Protein AF-A0A849UXQ9-F1 (afdb_monomer_lite)

Secondary structure (DSSP, 8-state):
-----------------------------HHHHHHHHHHHHHHHHHHHHHTT-GGGGGG--TTSBHHHH--SHHHHHHHHHHHHHHHT--HHHHHHHGGG--BHHHHHHHHHHHS-HHHHHT-

pLDDT: mean 80.64, std 19.6, range [35.78, 96.12]

Radius of gyration: 21.23 Å; chains: 1; bounding box: 56×58×53 Å

Foldseek 3Di:
DDDDDDDDDPPPPPPPPPPPPPPCPVVQDPVLLVLLFVVLLQLLLVVCVVVVNNVVSVVAGQAAFCCVSQVDPVSVVVSLVSLCVLQVADSVLCVVCVVVRGGSSVVSSVSSVGGDPVSSVVD

Structure (mmCIF, N/CA/C/O backbone):
data_AF-A0A849UXQ9-F1
#
_entry.id   AF-A0A849UXQ9-F1
#
loop_
_atom_site.group_PDB
_atom_site.id
_atom_site.type_symbol
_atom_site.label_atom_id
_atom_site.label_alt_id
_atom_site.label_comp_id
_atom_site.label_asym_id
_atom_site.label_entity_id
_atom_site.label_seq_id
_atom_site.pdbx_PDB_ins_code
_atom_site.Cartn_x
_atom_site.Cartn_y
_atom_site.Cartn_z
_atom_site.occupancy
_atom_site.B_iso_or_equiv
_atom_site.auth_seq_id
_atom_site.auth_comp_id
_atom_site.auth_asym_id
_atom_site.auth_atom_id
_atom_site.pdbx_PDB_model_num
ATOM 1 N N . MET A 1 1 ? 40.369 45.643 35.150 1.00 40.62 1 MET A N 1
ATOM 2 C CA . MET A 1 1 ? 40.000 45.730 33.720 1.00 40.62 1 MET A CA 1
ATOM 3 C C . MET A 1 1 ? 38.725 44.926 33.491 1.00 40.62 1 MET A C 1
ATOM 5 O O . MET A 1 1 ? 38.673 43.796 33.938 1.00 40.62 1 MET A O 1
ATOM 9 N N . LYS A 1 2 ? 37.724 45.569 32.867 1.00 45.22 2 LYS A N 1
ATOM 10 C CA . LYS A 1 2 ? 36.611 45.046 32.038 1.00 45.22 2 LYS A CA 1
ATOM 11 C C . LYS A 1 2 ? 35.994 43.690 32.448 1.00 45.22 2 LYS A C 1
ATOM 13 O O . LYS A 1 2 ? 36.582 42.650 32.214 1.00 45.22 2 LYS A O 1
ATOM 18 N N . LYS A 1 3 ? 34.854 43.703 33.147 1.00 43.69 3 LYS A N 1
ATOM 19 C CA . LYS A 1 3 ? 33.456 43.785 32.643 1.00 43.69 3 LYS A CA 1
ATOM 20 C C . LYS A 1 3 ? 32.825 42.386 32.570 1.00 43.69 3 LYS A C 1
ATOM 22 O O . LYS A 1 3 ? 33.127 41.605 31.680 1.00 43.69 3 LYS A O 1
ATOM 27 N N . PHE A 1 4 ? 31.930 42.140 33.526 1.00 44.00 4 PHE A N 1
ATOM 28 C CA . PHE A 1 4 ? 30.894 41.114 33.492 1.00 44.00 4 PHE A CA 1
ATOM 29 C C . PHE A 1 4 ? 30.145 41.159 32.157 1.00 44.00 4 PHE A C 1
ATOM 31 O O . PHE A 1 4 ? 29.720 42.237 31.734 1.00 44.00 4 PHE A O 1
ATOM 38 N N . MET A 1 5 ? 29.944 39.998 31.534 1.00 52.62 5 MET A N 1
ATOM 39 C CA . MET A 1 5 ? 28.957 39.841 30.476 1.00 52.62 5 MET A CA 1
ATOM 40 C C . MET A 1 5 ? 28.068 38.635 30.782 1.00 52.62 5 MET A C 1
ATOM 42 O O . MET A 1 5 ? 28.527 37.524 31.026 1.00 52.62 5 MET A O 1
ATOM 46 N N . PHE A 1 6 ? 26.789 38.967 30.861 1.00 41.38 6 PHE A N 1
ATOM 47 C CA . PHE A 1 6 ? 25.608 38.161 31.128 1.00 41.38 6 PHE A CA 1
ATOM 48 C C . PHE A 1 6 ? 25.135 37.487 29.816 1.00 41.38 6 PHE A C 1
ATOM 50 O O . PHE A 1 6 ? 25.617 37.873 28.752 1.00 41.38 6 PHE A O 1
ATOM 57 N N . VAL A 1 7 ? 24.098 36.633 29.906 1.00 42.69 7 VAL A N 1
ATOM 58 C CA . VAL A 1 7 ? 23.199 36.153 28.812 1.00 42.69 7 VAL A CA 1
ATOM 59 C C . VAL A 1 7 ? 23.695 34.890 28.070 1.00 42.69 7 VAL A C 1
ATOM 61 O O . VAL A 1 7 ? 24.785 34.902 27.525 1.00 42.69 7 VAL A O 1
ATOM 64 N N . VAL A 1 8 ? 22.982 33.760 27.929 1.00 48.12 8 VAL A N 1
ATOM 65 C CA . VAL A 1 8 ? 21.645 33.277 28.335 1.00 48.12 8 VAL A CA 1
ATOM 66 C C . VAL A 1 8 ? 21.688 31.736 28.331 1.00 48.12 8 VAL A C 1
ATOM 68 O O . VAL A 1 8 ? 22.315 31.126 27.467 1.00 48.12 8 VAL A O 1
ATOM 71 N N . PHE A 1 9 ? 21.003 31.116 29.293 1.00 42.00 9 PHE A N 1
ATOM 72 C CA . PHE A 1 9 ? 20.688 29.686 29.328 1.00 42.00 9 PHE A CA 1
ATOM 73 C C . PHE A 1 9 ? 19.852 29.297 28.097 1.00 42.00 9 PHE A C 1
ATOM 75 O O . PHE A 1 9 ? 18.704 29.719 27.975 1.00 42.00 9 PHE A O 1
ATOM 82 N N . LEU A 1 10 ? 20.401 28.471 27.206 1.00 45.31 10 LEU A N 1
ATOM 83 C CA . LEU A 1 10 ? 19.649 27.848 26.116 1.00 45.31 10 LEU A CA 1
ATOM 84 C C . LEU A 1 10 ?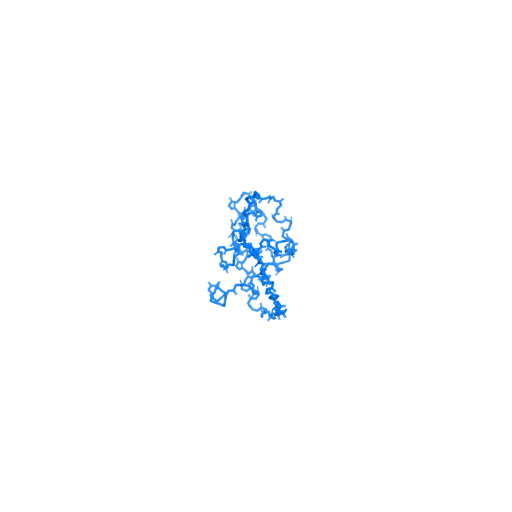 19.323 26.397 26.497 1.00 45.31 10 LEU A C 1
ATOM 86 O O . LEU A 1 10 ? 19.937 25.447 26.018 1.00 45.31 10 LEU A O 1
ATOM 90 N N . SER A 1 11 ? 18.377 26.218 27.417 1.00 44.62 11 SER A N 1
ATOM 91 C CA . SER A 1 11 ? 17.809 24.908 27.738 1.00 44.62 11 SER A CA 1
ATOM 92 C C . SER A 1 11 ? 16.824 24.496 26.640 1.00 44.62 11 SER A C 1
ATOM 94 O O . SER A 1 11 ? 15.638 24.814 26.695 1.00 44.62 11 SER A O 1
ATOM 96 N N . PHE A 1 12 ? 17.314 23.763 25.637 1.00 40.59 12 PHE A N 1
ATOM 97 C CA . PHE A 1 12 ? 16.463 22.986 24.734 1.00 40.59 12 PHE A CA 1
ATOM 98 C C . PHE A 1 12 ? 15.861 21.810 25.516 1.00 40.59 12 PHE A C 1
ATOM 100 O O . PHE A 1 12 ? 16.391 20.703 25.540 1.00 40.59 12 PHE A O 1
ATOM 107 N N . ALA A 1 13 ? 14.739 22.061 26.185 1.00 47.19 13 ALA A N 1
ATOM 108 C CA . ALA A 1 13 ? 13.842 21.007 26.625 1.00 47.19 13 ALA A CA 1
ATOM 109 C C . ALA A 1 13 ? 13.068 20.508 25.397 1.00 47.19 13 ALA A C 1
ATOM 111 O O . ALA A 1 13 ? 11.946 20.937 25.132 1.00 47.19 13 ALA A O 1
ATOM 112 N N . THR A 1 14 ? 13.668 19.616 24.608 1.00 48.44 14 THR A N 1
ATOM 113 C CA . THR A 1 14 ? 12.875 18.804 23.683 1.00 48.44 14 THR A CA 1
ATOM 114 C C . THR A 1 14 ? 12.080 17.820 24.524 1.00 48.44 14 THR A C 1
ATOM 116 O O . THR A 1 14 ? 12.608 16.810 24.991 1.00 48.44 14 THR A O 1
ATOM 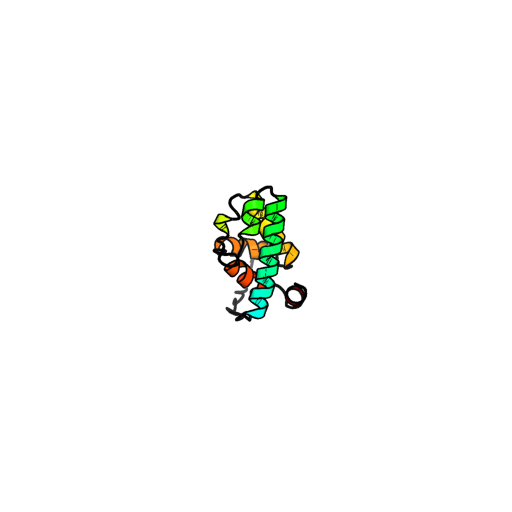119 N N . VAL A 1 15 ? 10.808 18.145 24.743 1.00 45.06 15 VAL A N 1
ATOM 120 C CA . VAL A 1 15 ? 9.797 17.198 25.201 1.00 45.06 15 VAL A CA 1
ATOM 121 C C . VAL A 1 15 ? 9.761 16.070 24.175 1.00 45.06 15 VAL A C 1
ATOM 123 O O . VAL A 1 15 ? 9.181 16.196 23.099 1.00 45.06 15 VAL A O 1
ATOM 126 N N . VAL A 1 16 ? 10.422 14.960 24.498 1.00 50.34 16 VAL A N 1
ATOM 127 C CA . VAL A 1 16 ? 10.129 13.672 23.880 1.00 50.34 16 VAL A CA 1
ATOM 128 C C . VAL A 1 16 ? 8.775 13.273 24.442 1.00 50.34 16 VAL A C 1
ATOM 130 O O . VAL A 1 16 ? 8.675 12.595 25.460 1.00 50.34 16 VAL A O 1
ATOM 133 N N . THR A 1 17 ? 7.709 13.753 23.806 1.00 39.34 17 THR A N 1
ATOM 134 C CA . THR A 1 17 ? 6.405 13.111 23.914 1.00 39.34 17 THR A CA 1
ATOM 135 C C . THR A 1 17 ? 6.606 11.706 23.377 1.00 39.34 17 THR A C 1
ATOM 137 O O . THR A 1 17 ? 6.684 11.482 22.167 1.00 39.34 17 THR A O 1
ATOM 140 N N . THR A 1 18 ? 6.756 10.759 24.295 1.00 42.69 18 THR A N 1
ATOM 141 C CA . THR A 1 18 ? 6.526 9.350 24.041 1.00 42.69 18 THR A CA 1
ATOM 142 C C . THR A 1 18 ? 5.075 9.245 23.604 1.00 42.69 18 THR A C 1
ATOM 144 O O . THR A 1 18 ? 4.163 9.103 24.413 1.00 42.69 18 THR A O 1
ATOM 147 N N . ASN A 1 19 ? 4.841 9.373 22.295 1.00 46.47 19 ASN A N 1
ATOM 148 C CA . ASN A 1 19 ? 3.622 8.870 21.699 1.00 46.47 19 ASN A CA 1
ATOM 149 C C . ASN A 1 19 ? 3.619 7.386 22.037 1.00 46.47 19 ASN A C 1
ATOM 151 O O . ASN A 1 19 ? 4.304 6.590 21.393 1.00 46.47 19 ASN A O 1
ATOM 155 N N . SER A 1 20 ? 2.902 7.035 23.100 1.00 42.03 20 SER A N 1
ATOM 156 C CA . SER A 1 20 ? 2.395 5.701 23.321 1.00 42.03 20 SER A CA 1
ATOM 157 C C . SER A 1 20 ? 1.639 5.349 22.048 1.00 42.03 20 SER A C 1
ATOM 159 O O . SER A 1 20 ? 0.461 5.667 21.899 1.00 42.03 20 SER A O 1
ATOM 161 N N . CYS A 1 21 ? 2.336 4.740 21.086 1.00 38.09 21 CYS A N 1
ATOM 162 C CA . CYS A 1 21 ? 1.703 3.956 20.050 1.00 38.09 21 CYS A CA 1
ATOM 163 C C . CYS A 1 21 ? 1.071 2.797 20.801 1.00 38.09 21 CYS A C 1
ATOM 165 O O . CYS A 1 21 ? 1.664 1.736 20.982 1.00 38.09 21 CYS A O 1
ATOM 167 N N . SER A 1 22 ? -0.134 3.056 21.305 1.00 35.78 22 SER A N 1
ATOM 168 C CA . SER A 1 22 ? -1.137 2.034 21.472 1.00 35.78 22 SER A CA 1
ATOM 169 C C . SER A 1 22 ? -1.062 1.214 20.195 1.00 35.78 22 SER A C 1
ATOM 171 O O . SER A 1 22 ? -1.336 1.721 19.104 1.00 35.78 22 SER A O 1
ATOM 173 N N . ASN A 1 23 ? -0.579 -0.019 20.333 1.00 42.22 23 ASN A N 1
ATOM 174 C CA . ASN A 1 23 ? -0.784 -1.072 19.363 1.00 42.22 23 ASN A CA 1
ATOM 175 C C . ASN A 1 23 ? -2.296 -1.282 19.288 1.00 42.22 23 ASN A C 1
ATOM 177 O O . ASN A 1 23 ? -2.837 -2.259 19.797 1.00 42.22 23 ASN A O 1
ATOM 181 N N . VAL A 1 24 ? -2.993 -0.348 18.645 1.00 43.34 24 VAL A N 1
ATOM 182 C CA . VAL A 1 24 ? -4.278 -0.618 18.044 1.00 43.34 24 VAL A CA 1
ATOM 183 C C . VAL A 1 24 ? -3.913 -1.502 16.864 1.00 43.34 24 VAL A C 1
ATOM 185 O O . VAL A 1 24 ? -3.769 -1.057 15.727 1.00 43.34 24 VAL A O 1
ATOM 188 N N . ILE A 1 25 ? -3.729 -2.791 17.153 1.00 45.38 25 ILE A N 1
ATOM 189 C CA . ILE A 1 25 ? -4.074 -3.837 16.204 1.00 45.38 25 ILE A CA 1
ATOM 190 C C . ILE A 1 25 ? -5.584 -3.666 16.039 1.00 45.38 25 ILE A C 1
ATOM 192 O O . ILE A 1 25 ? -6.388 -4.346 16.670 1.00 45.38 25 ILE A O 1
ATOM 196 N N . SER A 1 26 ? -5.967 -2.646 15.267 1.00 51.62 26 SER A N 1
ATOM 197 C CA . SER A 1 26 ? -7.296 -2.529 14.713 1.00 51.62 26 SER A CA 1
ATOM 198 C C . SER A 1 26 ? -7.417 -3.812 13.925 1.00 51.62 26 SER A C 1
ATOM 200 O O . SER A 1 26 ? -6.687 -4.037 12.959 1.00 51.62 26 SER A O 1
ATOM 202 N N . SER A 1 27 ? -8.215 -4.739 14.437 1.00 61.81 27 SER A N 1
ATOM 203 C CA . SER A 1 27 ? -8.540 -5.949 13.712 1.00 61.81 27 SER A CA 1
ATOM 204 C C . SER A 1 27 ? -9.409 -5.499 12.544 1.00 61.81 27 SER A C 1
ATOM 206 O O . SER A 1 27 ? -10.636 -5.514 12.632 1.00 61.81 27 SER A O 1
ATOM 208 N N . ILE A 1 28 ? -8.765 -4.999 11.484 1.00 75.25 28 ILE A N 1
ATOM 209 C CA . ILE A 1 28 ? -9.423 -4.534 10.270 1.00 75.25 28 ILE A CA 1
ATOM 210 C C . ILE A 1 28 ? -10.303 -5.687 9.807 1.00 75.25 28 ILE A C 1
ATOM 212 O O . ILE A 1 28 ? -9.838 -6.823 9.670 1.00 75.25 28 ILE A O 1
ATOM 216 N N . SER A 1 29 ? -11.591 -5.416 9.609 1.00 85.31 29 SER A N 1
ATOM 217 C CA . SER A 1 29 ? -12.508 -6.470 9.199 1.00 85.31 29 SER A CA 1
ATOM 218 C C . SER A 1 29 ? -12.056 -7.052 7.860 1.00 85.31 29 SER A C 1
ATOM 220 O O . SER A 1 29 ? -11.510 -6.351 7.003 1.00 85.31 29 SER A O 1
ATOM 222 N N . LYS A 1 30 ? -12.313 -8.345 7.646 1.00 85.75 30 LYS A N 1
ATOM 223 C CA . LYS A 1 30 ? -11.983 -9.008 6.378 1.00 85.75 30 LYS A CA 1
ATOM 224 C C . LYS A 1 30 ? -12.586 -8.264 5.180 1.00 85.75 30 LYS A C 1
ATOM 226 O O . LYS A 1 30 ? -11.927 -8.140 4.159 1.00 85.75 30 LYS A O 1
ATOM 231 N N . ALA A 1 31 ? -13.795 -7.719 5.333 1.00 87.25 31 ALA A N 1
ATOM 232 C CA . ALA A 1 31 ? -14.460 -6.924 4.305 1.00 87.25 31 ALA A CA 1
ATOM 233 C C . ALA A 1 31 ? -13.688 -5.638 3.964 1.00 87.25 31 ALA A C 1
ATOM 235 O O . ALA A 1 31 ? -13.469 -5.355 2.788 1.00 87.25 31 ALA A O 1
ATOM 236 N N . VAL A 1 32 ? -13.228 -4.893 4.975 1.00 88.19 32 VAL A N 1
ATOM 237 C CA . VAL A 1 32 ? -12.417 -3.683 4.766 1.00 88.19 32 VAL A CA 1
ATOM 238 C C . VAL A 1 32 ? -11.070 -4.037 4.137 1.00 88.19 32 VAL A C 1
ATOM 240 O O . VAL A 1 32 ? -10.660 -3.401 3.169 1.00 88.19 32 VAL A O 1
ATOM 243 N N . LEU A 1 33 ? -10.415 -5.099 4.613 1.00 91.19 33 LEU A N 1
ATOM 244 C CA . LEU A 1 33 ? -9.156 -5.564 4.033 1.00 91.19 33 LEU A CA 1
ATOM 245 C C . LEU A 1 33 ? -9.321 -5.988 2.567 1.00 91.19 33 LEU A C 1
ATOM 247 O O . LEU A 1 33 ? -8.448 -5.702 1.754 1.00 91.19 33 LEU A O 1
ATOM 251 N N . THR A 1 34 ? -10.430 -6.641 2.210 1.00 91.50 34 THR A N 1
ATOM 252 C CA . THR A 1 34 ? -10.735 -6.998 0.819 1.00 91.50 34 THR A CA 1
ATOM 253 C C . THR A 1 34 ? -10.973 -5.760 -0.043 1.00 91.50 34 THR A C 1
ATOM 255 O O . THR A 1 34 ? -10.422 -5.697 -1.138 1.00 91.50 34 THR A O 1
ATOM 258 N N . LYS A 1 35 ? -11.722 -4.757 0.438 1.00 92.62 35 LYS A N 1
ATOM 259 C CA . LYS A 1 35 ? -11.920 -3.490 -0.292 1.00 92.62 35 LYS A CA 1
ATOM 260 C C . LYS A 1 35 ? -10.595 -2.779 -0.564 1.00 92.62 35 LYS A C 1
ATOM 262 O O . LYS A 1 35 ? -10.265 -2.507 -1.716 1.00 92.62 35 LYS A O 1
ATOM 267 N N . ILE A 1 36 ? -9.803 -2.563 0.488 1.00 93.50 36 ILE A N 1
ATOM 268 C CA . ILE A 1 36 ? -8.475 -1.947 0.381 1.00 93.50 36 ILE A CA 1
ATOM 269 C C . ILE A 1 36 ? -7.578 -2.786 -0.525 1.00 93.50 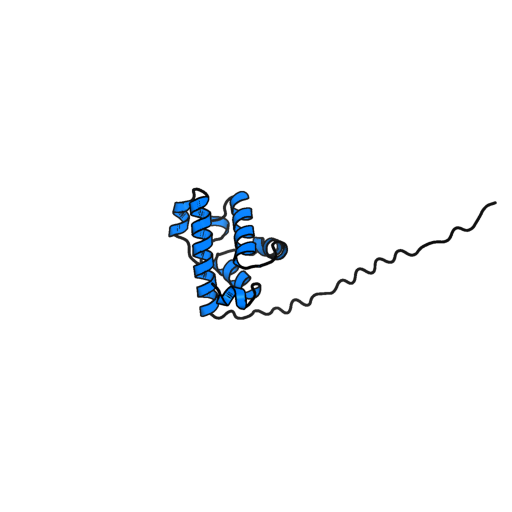36 ILE A C 1
ATOM 271 O O . ILE A 1 36 ? -6.877 -2.243 -1.369 1.00 93.50 36 ILE A O 1
ATOM 275 N N . GLY A 1 37 ? -7.611 -4.109 -0.379 1.00 93.06 37 GLY A N 1
ATOM 276 C CA . GLY A 1 37 ? -6.818 -5.029 -1.177 1.00 93.06 37 GLY A CA 1
ATOM 277 C C . GLY A 1 37 ? -7.122 -4.946 -2.667 1.00 93.06 37 GLY A C 1
ATOM 278 O O . GLY A 1 37 ? -6.194 -4.826 -3.461 1.00 93.06 37 GLY A O 1
ATOM 279 N N . ASN A 1 38 ? -8.400 -4.953 -3.043 1.00 93.81 38 ASN A N 1
ATOM 280 C CA . ASN A 1 38 ? -8.825 -4.829 -4.435 1.00 93.81 38 ASN A CA 1
ATOM 281 C C . ASN A 1 38 ? -8.425 -3.468 -5.017 1.00 93.81 38 ASN A C 1
ATOM 283 O O . ASN A 1 38 ? -7.853 -3.417 -6.105 1.00 93.81 38 ASN A O 1
ATOM 287 N N . SER A 1 39 ? -8.655 -2.385 -4.267 1.00 94.06 39 SER A N 1
ATOM 288 C CA . SER A 1 39 ? -8.245 -1.040 -4.678 1.00 94.06 39 SER A CA 1
ATOM 289 C C . SER A 1 39 ? -6.724 -0.943 -4.834 1.00 94.06 39 SER A C 1
ATOM 291 O O . SER A 1 39 ? -6.226 -0.445 -5.843 1.00 94.06 39 SER A O 1
ATOM 293 N N . LEU A 1 40 ? -5.955 -1.496 -3.893 1.00 94.75 40 LEU A N 1
ATOM 294 C CA . LEU A 1 40 ? -4.495 -1.508 -3.945 1.00 94.75 40 LEU A CA 1
ATOM 295 C C . LEU A 1 40 ? -3.984 -2.301 -5.144 1.00 94.75 40 LEU A C 1
ATOM 297 O O . LEU A 1 40 ? -3.132 -1.800 -5.868 1.00 94.75 40 LEU A O 1
ATOM 301 N N . ILE A 1 41 ? -4.505 -3.506 -5.370 1.00 94.31 41 ILE A N 1
ATOM 302 C CA . ILE A 1 41 ? -4.125 -4.340 -6.514 1.00 94.31 41 ILE A CA 1
ATOM 303 C C . ILE A 1 41 ? -4.413 -3.612 -7.829 1.00 94.31 41 ILE A C 1
ATOM 305 O O . ILE A 1 41 ? -3.532 -3.576 -8.684 1.00 94.31 41 ILE A O 1
ATOM 309 N N . GLY A 1 42 ? -5.590 -2.993 -7.968 1.00 93.38 42 GLY A N 1
ATOM 310 C CA . GLY A 1 42 ? -5.956 -2.223 -9.160 1.00 93.38 42 GLY A CA 1
ATOM 311 C C . GLY A 1 42 ? -5.009 -1.048 -9.400 1.00 93.38 42 GLY A C 1
ATOM 312 O O . GLY A 1 42 ? -4.351 -0.986 -10.433 1.00 93.38 42 GLY A O 1
ATOM 313 N N . ASN A 1 43 ? -4.840 -0.176 -8.401 1.00 92.75 43 ASN A N 1
ATOM 314 C CA . ASN A 1 43 ? -3.977 1.001 -8.525 1.00 92.75 43 ASN A CA 1
ATOM 315 C C . ASN A 1 43 ? -2.504 0.618 -8.788 1.00 92.75 43 ASN A C 1
ATOM 317 O O . ASN A 1 43 ? -1.825 1.257 -9.592 1.00 92.75 43 ASN A O 1
ATOM 321 N N . VAL A 1 44 ? -1.989 -0.429 -8.133 1.00 92.06 44 VAL A N 1
ATOM 322 C CA . VAL A 1 44 ? -0.627 -0.930 -8.384 1.00 92.06 44 VAL A CA 1
ATOM 323 C C . VAL A 1 44 ? -0.531 -1.547 -9.776 1.00 92.06 44 VAL A C 1
ATOM 325 O O . VAL A 1 44 ? 0.458 -1.323 -10.467 1.00 92.06 44 VAL A O 1
ATOM 328 N N . GLY A 1 45 ? -1.549 -2.286 -10.214 1.00 91.44 45 GLY A N 1
ATOM 329 C CA . GLY A 1 45 ? -1.634 -2.823 -11.567 1.00 91.44 45 GLY A CA 1
ATOM 330 C C . GLY A 1 45 ? -1.557 -1.723 -12.623 1.00 91.44 45 GLY A C 1
ATOM 331 O O . GLY A 1 45 ? -0.741 -1.815 -13.538 1.00 91.44 45 GLY A O 1
ATOM 332 N N . ASP A 1 46 ? -2.326 -0.649 -12.460 1.00 91.12 46 ASP A N 1
ATOM 333 C CA . ASP A 1 46 ? -2.304 0.518 -13.350 1.00 91.12 46 ASP A CA 1
ATOM 334 C C . ASP A 1 46 ? -0.938 1.210 -13.345 1.00 91.12 46 ASP A C 1
ATOM 336 O O . ASP A 1 46 ? -0.381 1.519 -14.399 1.00 91.12 46 ASP A O 1
ATOM 340 N N . MET A 1 47 ? -0.339 1.387 -12.163 1.00 91.94 47 MET A N 1
ATOM 341 C CA . MET A 1 47 ? 1.015 1.928 -12.031 1.00 91.94 47 MET A CA 1
ATOM 342 C C . MET A 1 47 ? 2.038 1.093 -12.816 1.00 91.94 47 MET A C 1
ATOM 344 O O . MET A 1 47 ? 2.896 1.655 -13.498 1.00 91.94 47 MET A O 1
ATOM 348 N N . LEU A 1 48 ? 1.961 -0.238 -12.744 1.00 90.19 48 LEU A N 1
ATOM 349 C CA . LEU A 1 48 ? 2.868 -1.140 -13.460 1.00 90.19 48 LEU A CA 1
ATOM 350 C C . LEU A 1 48 ? 2.643 -1.121 -14.973 1.00 90.19 48 LEU A C 1
ATOM 352 O O . LEU A 1 48 ? 3.619 -1.134 -15.725 1.00 90.19 48 LEU A O 1
ATOM 356 N N . GLN A 1 49 ? 1.386 -1.071 -15.419 1.00 88.81 49 GLN A N 1
ATOM 357 C CA . GLN A 1 49 ? 1.044 -0.929 -16.837 1.00 88.81 49 GLN A CA 1
ATOM 358 C C . GLN A 1 49 ? 1.642 0.359 -17.409 1.00 88.81 49 GLN A C 1
ATOM 360 O O . GLN A 1 49 ? 2.370 0.311 -18.399 1.00 88.81 49 GLN A O 1
ATOM 365 N N . ASN A 1 50 ? 1.450 1.479 -16.710 1.00 86.88 50 ASN A N 1
ATOM 366 C CA . ASN A 1 50 ? 1.998 2.781 -17.098 1.00 86.88 50 ASN A CA 1
ATOM 367 C C . ASN A 1 50 ? 3.533 2.834 -17.033 1.00 86.88 50 ASN A C 1
ATOM 369 O O . ASN A 1 50 ? 4.153 3.653 -17.703 1.00 86.88 50 ASN A O 1
ATOM 373 N N . SER A 1 51 ? 4.154 1.948 -16.250 1.00 82.81 51 SER A N 1
ATOM 374 C CA . SER A 1 51 ? 5.613 1.843 -16.119 1.00 82.81 51 SER A CA 1
ATOM 375 C C . SER A 1 51 ? 6.253 0.854 -17.107 1.00 82.81 51 SER A C 1
ATOM 377 O O . SER A 1 51 ? 7.443 0.564 -16.989 1.00 82.81 51 SER A O 1
ATOM 379 N N . GLY A 1 52 ? 5.489 0.287 -18.051 1.00 80.12 52 GLY A N 1
ATOM 380 C CA . GLY A 1 52 ? 6.003 -0.653 -19.059 1.00 80.12 52 GLY A CA 1
ATOM 381 C C . GLY A 1 52 ? 6.253 -2.079 -18.548 1.00 80.12 52 GLY A C 1
ATOM 382 O O . GLY A 1 52 ? 6.866 -2.885 -19.243 1.00 80.12 52 GLY A O 1
ATOM 383 N N . VAL A 1 53 ? 5.764 -2.422 -17.350 1.00 79.00 53 VAL A N 1
ATOM 384 C CA . VAL A 1 53 ? 5.891 -3.753 -16.718 1.00 79.00 53 VAL A CA 1
ATOM 385 C C . VAL A 1 53 ? 4.529 -4.446 -16.549 1.00 79.00 53 VAL A C 1
ATOM 387 O O . VAL A 1 53 ? 4.316 -5.239 -15.629 1.00 79.00 53 VAL A O 1
ATOM 390 N N . GLY A 1 54 ? 3.602 -4.172 -17.472 1.00 75.69 54 GLY A N 1
ATOM 391 C CA . GLY A 1 54 ? 2.198 -4.602 -17.423 1.00 75.69 54 GLY A CA 1
ATOM 392 C C . GLY A 1 54 ? 1.964 -6.111 -17.280 1.00 75.69 54 GLY A C 1
ATOM 393 O O . GLY A 1 54 ? 0.979 -6.508 -16.670 1.00 75.69 54 GLY A O 1
ATOM 394 N N . ASN A 1 55 ? 2.897 -6.967 -17.710 1.00 78.12 55 ASN A N 1
ATOM 395 C CA . ASN A 1 55 ? 2.777 -8.427 -17.549 1.00 78.12 55 ASN A CA 1
ATOM 396 C C . ASN A 1 55 ? 2.699 -8.885 -16.078 1.00 78.12 55 ASN A C 1
ATOM 398 O O . ASN A 1 55 ? 2.242 -9.994 -15.797 1.00 78.12 55 ASN A O 1
ATOM 402 N N . LEU A 1 56 ? 3.159 -8.056 -15.134 1.00 78.75 56 LEU A N 1
ATOM 403 C CA . LEU A 1 56 ? 3.026 -8.321 -13.701 1.00 78.75 56 LEU A CA 1
ATOM 404 C C . LEU A 1 56 ? 1.648 -7.916 -13.161 1.00 78.75 56 LEU A C 1
ATOM 406 O O . LEU A 1 56 ? 1.191 -8.539 -12.206 1.00 78.75 56 LEU A O 1
ATOM 410 N N . ALA A 1 57 ? 0.981 -6.933 -13.777 1.00 78.38 57 ALA A N 1
ATOM 411 C CA . ALA A 1 57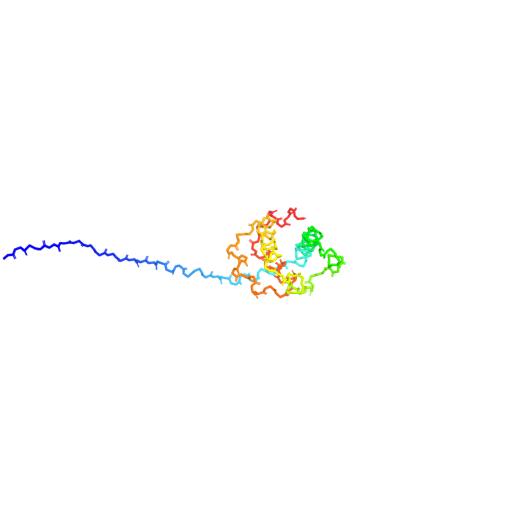 ? -0.294 -6.384 -13.312 1.00 78.38 57 ALA A CA 1
ATOM 412 C C . ALA A 1 57 ? -1.396 -7.453 -13.267 1.00 78.38 57 ALA A C 1
ATOM 414 O O . ALA A 1 57 ? -2.079 -7.597 -12.257 1.00 78.38 57 ALA A O 1
ATOM 415 N N . SER A 1 58 ? -1.490 -8.287 -14.307 1.00 79.25 58 SER A N 1
ATOM 416 C CA . SER A 1 58 ? -2.499 -9.352 -14.427 1.00 79.25 58 SER A CA 1
ATOM 417 C C . SER A 1 58 ? -2.327 -10.495 -13.420 1.00 79.25 58 SER A C 1
ATOM 419 O O . SER A 1 58 ? -3.178 -11.377 -13.333 1.00 79.25 58 SER A O 1
ATOM 421 N N . ARG A 1 59 ? -1.206 -10.527 -12.690 1.00 83.00 59 ARG A N 1
ATOM 422 C CA . ARG A 1 59 ? -0.851 -11.592 -11.739 1.00 83.00 59 ARG A CA 1
ATOM 423 C C . ARG A 1 59 ? -0.812 -11.109 -10.291 1.00 83.00 59 ARG A C 1
ATOM 425 O O . ARG A 1 59 ? -0.452 -11.889 -9.409 1.00 83.00 59 ARG A O 1
ATOM 432 N N . LEU A 1 60 ? -1.144 -9.842 -10.050 1.00 89.62 60 LEU A N 1
ATOM 433 C CA . LEU A 1 60 ? -1.143 -9.268 -8.714 1.00 89.62 60 LEU A CA 1
ATOM 434 C C . LEU A 1 60 ? -2.271 -9.848 -7.863 1.00 89.62 60 LEU A C 1
ATOM 436 O O . LEU A 1 60 ? -3.420 -9.958 -8.281 1.00 89.62 60 LEU A O 1
ATOM 440 N N . ASN A 1 61 ? -1.929 -10.171 -6.625 1.00 92.94 61 ASN A N 1
ATOM 441 C CA . ASN A 1 61 ? -2.858 -10.542 -5.569 1.00 92.94 61 ASN A CA 1
ATOM 442 C C . ASN A 1 61 ? -2.301 -10.085 -4.212 1.00 92.94 61 ASN A C 1
ATOM 444 O O . ASN A 1 61 ? -1.161 -9.629 -4.115 1.00 92.94 61 ASN A O 1
ATOM 448 N N . LEU A 1 62 ? -3.088 -10.223 -3.144 1.00 90.56 62 LEU A N 1
ATOM 449 C CA . LEU A 1 62 ? -2.678 -9.777 -1.811 1.00 90.56 62 LEU A CA 1
ATOM 450 C C . LEU A 1 62 ? -1.417 -10.487 -1.290 1.00 90.56 62 LEU A C 1
ATOM 452 O O . LEU A 1 62 ? -0.630 -9.882 -0.567 1.00 90.56 62 LEU A O 1
ATOM 456 N N . ASP A 1 63 ? -1.166 -11.728 -1.693 1.00 93.38 63 ASP A N 1
ATOM 457 C CA . ASP A 1 63 ? 0.014 -12.485 -1.262 1.00 93.38 63 ASP A CA 1
ATOM 458 C C . ASP A 1 63 ? 1.265 -12.172 -2.099 1.00 93.38 63 ASP A C 1
ATOM 460 O O . ASP A 1 63 ? 2.366 -12.646 -1.807 1.00 93.38 63 ASP A O 1
ATOM 464 N N . SER A 1 64 ? 1.127 -11.335 -3.130 1.00 93.12 64 S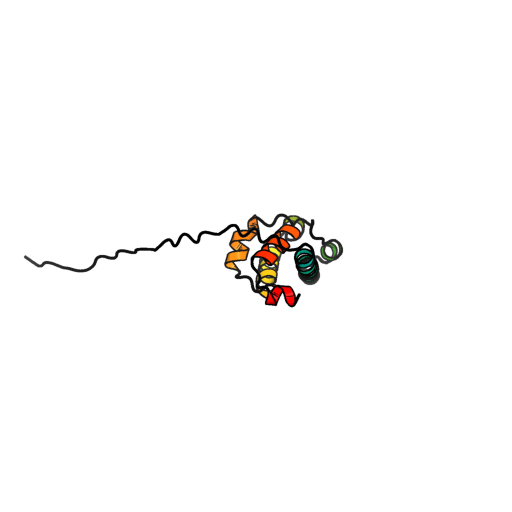ER A N 1
ATOM 465 C CA . SER A 1 64 ? 2.238 -10.954 -3.991 1.00 93.12 64 SER A CA 1
ATOM 466 C C . SER A 1 64 ? 3.266 -10.143 -3.208 1.00 93.12 64 SER A C 1
ATOM 468 O O . SER A 1 64 ? 2.941 -9.163 -2.529 1.00 93.12 64 SER A O 1
ATOM 470 N N . LYS A 1 65 ? 4.534 -10.559 -3.298 1.00 93.25 65 LYS A N 1
ATOM 471 C CA . LYS A 1 65 ? 5.634 -9.936 -2.557 1.00 93.25 65 LYS A CA 1
ATOM 472 C C . LYS A 1 65 ? 5.947 -8.560 -3.128 1.00 93.25 65 LYS A C 1
ATOM 474 O O . LYS A 1 65 ? 6.256 -8.456 -4.316 1.00 93.25 65 LYS A O 1
ATOM 479 N N . VAL A 1 66 ? 5.976 -7.529 -2.283 1.00 91.56 66 VAL A N 1
ATOM 480 C CA . VAL A 1 66 ? 6.237 -6.146 -2.724 1.00 91.56 66 VAL A CA 1
ATOM 481 C C . VAL A 1 66 ? 7.588 -6.056 -3.424 1.00 91.56 66 VAL A C 1
ATOM 483 O O . VAL A 1 66 ? 7.645 -5.590 -4.553 1.00 91.56 66 VAL A O 1
ATOM 486 N N . GLY A 1 67 ? 8.649 -6.626 -2.844 1.00 89.19 67 GLY A N 1
ATOM 487 C CA . GLY A 1 67 ? 9.982 -6.635 -3.466 1.00 89.19 67 GLY A CA 1
ATOM 488 C C . GLY A 1 67 ? 10.081 -7.416 -4.786 1.00 89.19 67 GLY A C 1
ATOM 489 O O . GLY A 1 67 ? 11.023 -7.219 -5.546 1.00 89.19 67 GLY A O 1
ATOM 490 N N . SER A 1 68 ? 9.112 -8.288 -5.097 1.00 87.75 68 SER A N 1
ATOM 491 C CA . SER A 1 68 ? 9.061 -8.985 -6.393 1.00 87.75 68 SER A CA 1
ATOM 492 C C . SER A 1 68 ? 8.404 -8.156 -7.498 1.00 87.75 68 SER A C 1
ATOM 494 O O . SER A 1 68 ? 8.662 -8.400 -8.674 1.00 87.75 68 SER A O 1
ATOM 496 N N . ILE A 1 69 ? 7.587 -7.172 -7.119 1.00 89.75 69 ILE A N 1
ATOM 497 C CA . ILE A 1 69 ? 6.848 -6.285 -8.023 1.00 89.75 69 ILE A CA 1
ATOM 498 C C . ILE A 1 69 ? 7.601 -4.957 -8.170 1.00 89.75 69 ILE A C 1
ATOM 500 O O . ILE A 1 69 ? 7.877 -4.485 -9.269 1.00 89.75 69 ILE A O 1
ATOM 504 N N . ILE A 1 70 ? 7.977 -4.377 -7.034 1.00 90.12 70 ILE A N 1
ATOM 505 C CA . ILE A 1 70 ? 8.616 -3.075 -6.890 1.00 90.12 70 ILE A CA 1
ATOM 506 C C . ILE A 1 70 ? 10.130 -3.286 -6.831 1.00 90.12 70 ILE A C 1
ATOM 508 O O . ILE A 1 70 ? 10.752 -3.243 -5.772 1.00 90.12 70 ILE A O 1
ATOM 512 N N . LYS A 1 71 ? 10.718 -3.604 -7.989 1.00 84.50 71 LYS A N 1
ATOM 513 C CA . LYS A 1 71 ? 12.123 -4.039 -8.086 1.00 84.50 71 LYS A CA 1
ATOM 514 C C . LYS A 1 71 ? 13.143 -2.907 -8.164 1.00 84.50 71 LYS A C 1
ATOM 516 O O . LYS A 1 71 ? 14.324 -3.153 -7.948 1.00 84.50 71 LYS A O 1
ATOM 521 N N . ASN A 1 72 ? 12.722 -1.697 -8.530 1.00 86.19 72 ASN A N 1
ATOM 522 C CA . ASN A 1 72 ? 13.635 -0.577 -8.743 1.00 86.19 72 ASN A CA 1
ATOM 523 C C . ASN A 1 72 ? 13.228 0.661 -7.918 1.00 86.19 72 ASN A C 1
ATOM 525 O O . ASN A 1 72 ? 12.068 0.774 -7.505 1.00 86.19 72 ASN A O 1
ATOM 529 N N . PRO A 1 73 ? 14.164 1.598 -7.674 1.00 89.31 73 PRO A N 1
ATOM 530 C CA . PRO A 1 73 ? 13.898 2.783 -6.858 1.00 89.31 73 PRO A CA 1
ATOM 531 C C . PRO A 1 73 ? 12.787 3.682 -7.412 1.00 89.31 73 PRO A C 1
ATOM 533 O O . PRO A 1 73 ? 12.031 4.259 -6.638 1.00 89.31 73 PRO A O 1
ATOM 536 N N . ILE A 1 74 ? 12.651 3.772 -8.739 1.00 89.88 74 ILE A N 1
ATOM 537 C CA . ILE A 1 74 ? 11.633 4.606 -9.395 1.00 89.88 74 ILE A CA 1
ATOM 538 C C . ILE A 1 74 ? 10.230 4.072 -9.085 1.00 89.88 74 ILE A C 1
ATOM 540 O O . ILE A 1 74 ? 9.365 4.824 -8.640 1.00 89.88 74 ILE A O 1
ATOM 544 N N . LEU A 1 75 ? 10.021 2.762 -9.234 1.00 90.50 75 LEU A N 1
ATOM 545 C CA . LEU A 1 75 ? 8.775 2.090 -8.872 1.00 90.50 75 LEU A CA 1
ATOM 546 C C . LEU A 1 75 ? 8.509 2.187 -7.371 1.00 90.50 75 LEU A C 1
ATOM 548 O O . LEU A 1 75 ? 7.357 2.312 -6.980 1.00 90.50 75 LEU A O 1
ATOM 552 N N . ALA A 1 76 ? 9.544 2.158 -6.527 1.00 93.06 76 ALA A N 1
ATOM 553 C CA . ALA A 1 76 ? 9.378 2.345 -5.087 1.00 93.06 76 ALA A CA 1
ATOM 554 C C . ALA A 1 76 ? 8.881 3.756 -4.751 1.00 93.06 76 ALA A C 1
ATOM 556 O O . ALA A 1 76 ? 7.976 3.910 -3.934 1.00 93.06 76 ALA A O 1
ATOM 557 N N . ILE A 1 77 ? 9.425 4.787 -5.401 1.00 93.56 77 ILE A N 1
ATOM 558 C CA . ILE A 1 77 ? 8.949 6.169 -5.253 1.00 93.56 77 ILE A CA 1
ATOM 559 C C . ILE A 1 77 ? 7.502 6.284 -5.743 1.00 93.56 77 ILE A C 1
ATOM 561 O O . ILE A 1 77 ? 6.657 6.790 -5.006 1.00 93.56 77 ILE A O 1
ATOM 565 N N . ALA A 1 78 ? 7.201 5.760 -6.935 1.00 93.06 78 ALA A N 1
ATOM 566 C CA . ALA A 1 78 ? 5.853 5.772 -7.500 1.00 93.06 78 ALA A CA 1
ATOM 567 C C . ALA A 1 78 ? 4.850 5.037 -6.600 1.00 93.06 78 ALA A C 1
ATOM 569 O O . ALA A 1 78 ? 3.772 5.553 -6.328 1.00 93.06 78 ALA A O 1
ATOM 570 N N . PHE A 1 79 ? 5.231 3.880 -6.063 1.00 95.25 79 PHE A N 1
ATOM 571 C CA . PHE A 1 79 ? 4.403 3.079 -5.169 1.00 95.25 79 PHE A CA 1
ATOM 572 C C . PHE A 1 79 ? 4.125 3.791 -3.843 1.00 95.25 79 PHE A C 1
ATOM 574 O O . PHE A 1 79 ? 2.976 3.860 -3.409 1.00 95.25 79 PHE A O 1
ATOM 581 N N . LYS A 1 80 ? 5.149 4.380 -3.212 1.00 95.19 80 LYS A N 1
ATOM 582 C CA . LYS A 1 80 ? 4.967 5.184 -1.993 1.00 95.19 80 LYS A CA 1
ATOM 583 C C . LYS A 1 80 ? 4.075 6.400 -2.254 1.00 95.19 80 LYS A C 1
ATOM 585 O O . LYS A 1 80 ? 3.167 6.664 -1.469 1.00 95.19 80 LYS A O 1
ATOM 590 N N . GLY A 1 81 ? 4.298 7.105 -3.365 1.00 95.38 81 GLY A N 1
ATOM 591 C CA . GLY A 1 81 ? 3.482 8.248 -3.776 1.00 95.38 81 GLY A CA 1
ATOM 592 C C . GLY A 1 81 ? 2.034 7.860 -4.074 1.00 95.38 81 GLY A C 1
ATOM 593 O O . GLY A 1 81 ? 1.113 8.565 -3.677 1.00 95.38 81 GLY A O 1
ATOM 594 N N . LEU A 1 82 ? 1.816 6.706 -4.702 1.00 95.12 82 LEU A N 1
ATOM 595 C CA . LEU A 1 82 ? 0.490 6.148 -4.940 1.00 95.12 82 LEU A CA 1
ATOM 596 C C . LEU A 1 82 ? -0.240 5.900 -3.626 1.00 95.12 82 LEU A C 1
ATOM 598 O O . LEU A 1 82 ? -1.382 6.329 -3.494 1.00 95.12 82 LEU A O 1
ATOM 602 N N . ILE A 1 83 ? 0.413 5.267 -2.646 1.00 95.81 83 ILE A N 1
ATOM 603 C CA . ILE A 1 83 ? -0.204 5.029 -1.338 1.00 95.81 83 ILE A CA 1
ATOM 604 C C . ILE A 1 83 ? -0.545 6.361 -0.663 1.00 95.81 83 ILE A C 1
ATOM 606 O O . ILE A 1 83 ? -1.660 6.528 -0.170 1.00 95.81 83 ILE A O 1
ATOM 610 N N . ALA A 1 84 ? 0.392 7.311 -0.678 1.00 96.12 84 ALA A N 1
ATOM 611 C CA . ALA A 1 84 ? 0.202 8.615 -0.057 1.00 96.12 84 ALA A CA 1
ATOM 612 C C . ALA A 1 84 ? -0.995 9.362 -0.655 1.00 96.12 84 ALA A C 1
ATOM 614 O O . ALA A 1 84 ? -1.870 9.821 0.073 1.00 96.12 84 ALA A O 1
ATOM 615 N N . ASN A 1 85 ? -1.068 9.419 -1.985 1.00 94.62 85 ASN A N 1
ATOM 616 C CA . ASN A 1 85 ? -2.099 10.164 -2.698 1.00 94.62 85 ASN A CA 1
ATOM 617 C C . ASN A 1 85 ? -3.459 9.460 -2.673 1.00 94.62 85 ASN A C 1
ATOM 619 O O . ASN A 1 85 ? -4.483 10.106 -2.467 1.00 94.62 85 ASN A O 1
ATOM 623 N N . LYS A 1 86 ? -3.502 8.140 -2.889 1.00 94.00 86 LYS A N 1
ATOM 624 C CA . LYS A 1 86 ? -4.772 7.403 -2.972 1.00 94.00 86 LYS A CA 1
ATOM 625 C C . LYS A 1 86 ? -5.415 7.196 -1.613 1.00 94.00 86 LYS A C 1
ATOM 627 O O . LYS A 1 86 ? -6.629 7.303 -1.512 1.00 94.00 86 LYS A O 1
ATOM 632 N N . TYR A 1 87 ? -4.615 6.941 -0.581 1.00 94.19 87 TYR A N 1
ATOM 633 C CA . TYR A 1 87 ? -5.132 6.650 0.755 1.00 94.19 87 TYR A CA 1
ATOM 634 C C . TYR A 1 87 ? -4.975 7.814 1.736 1.00 94.19 87 TYR A C 1
ATOM 636 O O . TYR A 1 87 ? -5.289 7.657 2.914 1.00 94.19 87 TYR A O 1
ATOM 644 N N . GLN A 1 88 ? -4.496 8.971 1.261 1.00 95.38 88 GLN A N 1
ATOM 645 C CA . GLN A 1 88 ? -4.304 10.188 2.060 1.00 95.38 88 GLN A CA 1
ATOM 646 C C . GLN A 1 88 ? -3.430 9.944 3.306 1.00 95.38 88 GLN A C 1
ATOM 648 O O . GLN A 1 88 ? -3.648 10.519 4.371 1.00 95.38 88 GLN A O 1
ATOM 653 N N . ILE A 1 89 ? -2.432 9.063 3.182 1.00 93.44 89 ILE A N 1
ATOM 654 C CA . ILE A 1 89 ? -1.502 8.732 4.267 1.00 93.44 89 ILE A CA 1
ATOM 655 C C . ILE A 1 89 ? -0.235 9.585 4.104 1.00 93.44 89 ILE A C 1
ATOM 657 O O . ILE A 1 89 ? 0.357 9.584 3.024 1.00 93.44 89 ILE A O 1
ATOM 661 N N . PRO A 1 90 ? 0.246 10.271 5.157 1.00 94.81 90 PRO A N 1
ATOM 662 C CA . PRO A 1 90 ? 1.480 11.048 5.086 1.00 94.81 90 PRO A CA 1
ATOM 663 C C . PRO A 1 90 ? 2.682 10.226 4.596 1.00 94.81 90 PRO A C 1
ATOM 665 O O . PRO A 1 90 ? 2.939 9.121 5.086 1.00 94.81 90 PRO A O 1
ATOM 668 N N . LEU A 1 91 ? 3.452 10.785 3.654 1.00 93.44 91 LEU A N 1
ATOM 669 C CA . LEU A 1 91 ? 4.571 10.088 3.008 1.00 93.44 91 LEU A CA 1
ATOM 670 C C . LEU A 1 91 ? 5.635 9.621 4.012 1.00 93.44 91 LEU A C 1
ATOM 672 O O . LEU A 1 91 ? 6.095 8.487 3.926 1.00 93.44 91 LEU A O 1
ATOM 676 N N . ASN A 1 92 ? 5.958 10.439 5.016 1.00 94.19 92 ASN A N 1
ATOM 677 C CA . ASN A 1 92 ? 6.912 10.093 6.078 1.00 94.19 92 ASN A CA 1
ATOM 678 C C . ASN A 1 92 ? 6.511 8.826 6.862 1.00 94.19 92 ASN A C 1
ATOM 680 O O . ASN A 1 92 ? 7.369 8.039 7.274 1.00 94.19 92 ASN A O 1
ATOM 684 N N . LYS A 1 93 ? 5.206 8.593 7.045 1.00 94.62 93 LYS A N 1
ATOM 685 C CA . LYS A 1 93 ? 4.676 7.403 7.721 1.00 94.62 93 LYS A CA 1
ATOM 686 C C . LYS A 1 93 ? 4.849 6.158 6.856 1.00 94.62 93 LYS A C 1
ATOM 688 O O . LYS A 1 93 ? 5.223 5.103 7.361 1.00 94.62 93 LYS A O 1
ATOM 693 N N . ILE A 1 94 ? 4.621 6.299 5.552 1.00 95.00 94 ILE A N 1
ATOM 694 C CA . ILE A 1 94 ? 4.830 5.232 4.568 1.00 95.00 94 ILE A CA 1
ATOM 695 C C . ILE A 1 94 ? 6.314 4.886 4.481 1.00 95.00 94 ILE A C 1
ATOM 697 O O . ILE A 1 94 ? 6.663 3.714 4.518 1.00 95.00 94 ILE A O 1
ATOM 701 N N . GLU A 1 95 ? 7.193 5.884 4.407 1.00 93.75 95 GLU A N 1
ATOM 702 C CA . GLU A 1 95 ? 8.642 5.676 4.331 1.00 93.75 95 GLU A CA 1
ATOM 703 C C . GLU A 1 95 ? 9.186 4.934 5.545 1.00 93.75 95 GLU A C 1
ATOM 705 O O . GLU A 1 95 ? 9.960 3.992 5.386 1.00 93.75 95 GLU A O 1
ATOM 710 N N . SER A 1 96 ? 8.704 5.288 6.736 1.00 93.69 96 SER A N 1
ATOM 711 C CA . SER A 1 96 ? 9.078 4.612 7.981 1.00 93.69 96 SER A CA 1
ATOM 712 C C . SER A 1 96 ? 8.615 3.152 8.023 1.00 93.69 96 SER A C 1
ATOM 714 O O . SER A 1 96 ? 9.277 2.309 8.623 1.00 93.69 96 SER A O 1
ATOM 716 N N . ALA A 1 97 ? 7.485 2.840 7.382 1.00 93.62 97 ALA A N 1
ATOM 717 C CA . ALA A 1 97 ? 6.923 1.493 7.343 1.00 93.62 97 ALA A CA 1
ATOM 718 C C . ALA A 1 97 ? 7.367 0.667 6.124 1.00 93.62 97 ALA A C 1
ATOM 720 O O . ALA A 1 97 ? 7.180 -0.548 6.121 1.00 93.62 97 ALA A O 1
ATOM 721 N N . TYR A 1 98 ? 7.947 1.283 5.091 1.00 91.44 98 TYR A N 1
ATOM 722 C CA . TYR A 1 98 ? 8.149 0.651 3.784 1.00 91.44 98 TYR A CA 1
ATOM 723 C C . TYR A 1 98 ? 9.001 -0.623 3.849 1.00 91.44 98 TYR A C 1
ATOM 725 O O . TYR A 1 98 ? 8.701 -1.607 3.178 1.00 91.44 98 TYR A O 1
ATOM 733 N N . SER A 1 99 ? 10.023 -0.647 4.708 1.00 91.81 99 SER A N 1
ATOM 734 C CA . SER A 1 99 ? 10.869 -1.828 4.927 1.00 91.81 99 SER A CA 1
ATOM 735 C C . SER A 1 99 ? 10.111 -3.028 5.512 1.00 91.81 99 SER A C 1
ATOM 737 O O . SER A 1 99 ? 10.550 -4.163 5.346 1.00 91.81 99 SER A O 1
ATOM 739 N N . SER A 1 100 ? 8.961 -2.802 6.156 1.00 90.56 100 SER A N 1
ATOM 740 C CA . SER A 1 100 ? 8.098 -3.855 6.711 1.00 90.56 100 SER A CA 1
ATOM 741 C C . SER A 1 100 ? 7.105 -4.439 5.697 1.00 90.56 100 SER A C 1
ATOM 743 O O . SER A 1 100 ? 6.441 -5.442 5.976 1.00 90.56 100 SER A O 1
ATOM 745 N N . PHE A 1 101 ? 6.998 -3.844 4.504 1.00 94.06 101 PHE A N 1
ATOM 746 C CA . PHE A 1 101 ? 6.052 -4.266 3.475 1.00 94.06 101 PHE A CA 1
ATOM 747 C C . PHE A 1 101 ? 6.538 -5.522 2.747 1.00 94.06 101 PHE A C 1
ATOM 749 O O . PHE A 1 101 ? 7.169 -5.472 1.694 1.00 94.06 101 PHE A O 1
ATOM 756 N N . SER A 1 102 ? 6.210 -6.683 3.309 1.00 93.88 102 SER A N 1
ATOM 757 C CA . SER A 1 102 ? 6.539 -7.987 2.725 1.00 93.88 102 SER A CA 1
ATOM 758 C C . SER A 1 102 ? 5.659 -8.328 1.517 1.00 93.88 102 SER A C 1
ATOM 760 O O . SER A 1 102 ? 6.153 -8.773 0.479 1.00 93.8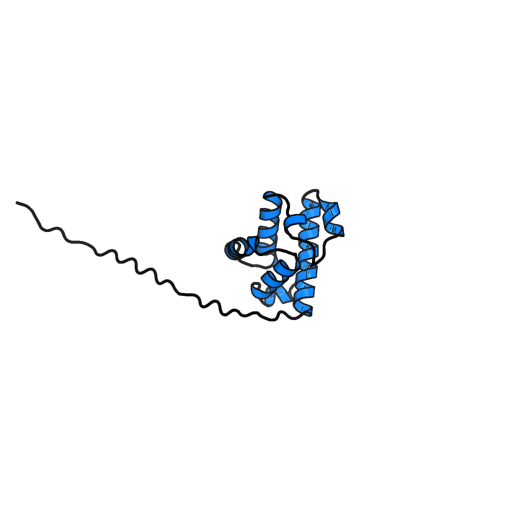8 102 SER A O 1
ATOM 762 N N . THR A 1 103 ? 4.351 -8.100 1.638 1.00 95.81 103 THR A N 1
ATOM 763 C CA . THR A 1 103 ? 3.308 -8.465 0.661 1.00 95.81 103 THR A CA 1
ATOM 764 C C . THR A 1 103 ? 2.304 -7.332 0.470 1.00 95.81 103 THR A C 1
ATOM 766 O O . THR A 1 103 ? 2.171 -6.470 1.343 1.00 95.81 103 THR A O 1
ATOM 769 N N . LEU A 1 104 ? 1.540 -7.342 -0.625 1.00 94.31 104 LEU A N 1
ATOM 770 C CA . LEU A 1 104 ? 0.445 -6.380 -0.810 1.00 94.31 104 LEU A CA 1
ATOM 771 C C . LEU A 1 104 ? -0.596 -6.458 0.321 1.00 94.31 104 LEU A C 1
ATOM 773 O O . LEU A 1 104 ? -1.168 -5.438 0.687 1.00 94.31 104 LEU A O 1
ATOM 777 N N . LYS A 1 105 ? -0.770 -7.618 0.962 1.00 94.38 105 LYS A N 1
ATOM 778 C CA . LYS A 1 105 ? -1.579 -7.788 2.175 1.00 94.38 105 LYS A CA 1
ATOM 779 C C . LYS A 1 105 ? -1.042 -6.965 3.336 1.00 94.38 105 LYS A C 1
ATOM 781 O O . LYS A 1 105 ? -1.817 -6.274 3.983 1.00 94.38 105 LYS A O 1
ATOM 786 N N . SER A 1 106 ? 0.268 -7.003 3.592 1.00 94.62 106 SER A N 1
ATOM 787 C CA . SER A 1 106 ? 0.875 -6.185 4.654 1.00 94.62 106 SER A CA 1
ATOM 788 C C . SER A 1 106 ? 0.699 -4.686 4.398 1.00 94.62 106 SER A C 1
ATOM 790 O O . SER A 1 106 ? 0.444 -3.931 5.333 1.00 94.62 106 SER A O 1
ATOM 792 N N . VAL A 1 107 ? 0.729 -4.273 3.128 1.00 95.38 107 VAL A N 1
ATOM 793 C CA . VAL A 1 107 ? 0.465 -2.889 2.715 1.00 95.38 107 VAL A CA 1
ATOM 794 C C . VAL A 1 107 ? -1.009 -2.534 2.903 1.00 95.38 107 VAL A C 1
ATOM 796 O O . VAL A 1 107 ? -1.312 -1.487 3.460 1.00 95.38 107 VAL A O 1
ATOM 799 N N . ALA A 1 108 ? -1.932 -3.409 2.503 1.00 94.69 108 ALA A N 1
ATOM 800 C CA . ALA A 1 108 ? -3.365 -3.210 2.704 1.00 94.69 108 ALA A CA 1
ATOM 801 C C . ALA A 1 108 ? -3.726 -3.122 4.197 1.00 94.69 108 ALA A C 1
ATOM 803 O O . ALA A 1 108 ? -4.495 -2.251 4.596 1.00 94.69 108 ALA A O 1
ATOM 804 N N . THR A 1 109 ? -3.115 -3.959 5.039 1.00 93.94 109 THR A N 1
ATOM 805 C CA . THR A 1 109 ? -3.234 -3.867 6.501 1.00 93.94 109 THR A CA 1
ATOM 806 C C . THR A 1 109 ? -2.674 -2.544 7.018 1.00 93.94 109 THR A C 1
ATOM 808 O O . THR A 1 109 ? -3.309 -1.883 7.833 1.00 93.94 109 THR A O 1
ATOM 811 N N . PHE A 1 110 ? -1.504 -2.116 6.537 1.00 94.81 110 PHE A N 1
ATOM 812 C CA . PHE A 1 110 ? -0.963 -0.806 6.892 1.00 94.81 110 PHE A CA 1
ATOM 813 C C . PHE A 1 110 ? -1.936 0.315 6.512 1.00 94.81 110 PHE A C 1
ATOM 815 O O . PHE A 1 110 ? -2.226 1.165 7.347 1.00 94.81 110 PHE A O 1
ATOM 822 N N . ILE A 1 111 ? -2.491 0.296 5.301 1.00 94.56 111 ILE A N 1
ATOM 823 C CA . ILE A 1 111 ? -3.470 1.288 4.852 1.00 94.56 111 ILE A CA 1
ATOM 824 C C . ILE A 1 111 ? -4.695 1.284 5.766 1.00 94.56 111 ILE A C 1
ATOM 826 O O . ILE A 1 111 ? -5.067 2.337 6.268 1.00 94.56 111 ILE A O 1
ATOM 830 N N . GLY A 1 112 ? -5.280 0.122 6.059 1.00 92.69 112 GLY A N 1
ATOM 831 C CA . GLY A 1 112 ? -6.475 0.044 6.906 1.00 92.69 112 GLY A CA 1
ATOM 832 C C . GLY A 1 112 ? -6.258 0.507 8.349 1.00 92.69 112 GLY A C 1
ATOM 833 O O . GLY A 1 112 ? -7.216 0.892 9.010 1.00 92.69 112 GLY A O 1
ATOM 834 N N . ASN A 1 113 ? -5.012 0.520 8.826 1.00 91.44 113 ASN A N 1
ATOM 835 C CA . ASN A 1 113 ? -4.653 1.039 10.147 1.00 91.44 113 ASN A CA 1
ATOM 836 C C . ASN A 1 113 ? -4.330 2.540 10.155 1.00 91.44 113 ASN A C 1
ATOM 838 O O . ASN A 1 113 ? -4.184 3.121 11.229 1.00 91.44 113 ASN A O 1
ATOM 842 N N . ASN A 1 114 ? -4.134 3.160 8.989 1.00 92.12 114 ASN A N 1
ATOM 843 C CA . ASN A 1 114 ? -3.560 4.504 8.891 1.00 92.12 114 ASN A CA 1
ATOM 844 C C . ASN A 1 114 ? -4.371 5.480 8.035 1.00 92.12 114 ASN A C 1
ATOM 846 O O . ASN A 1 114 ? -4.228 6.684 8.230 1.00 92.12 114 ASN A O 1
ATOM 850 N N . ALA A 1 115 ? -5.183 4.987 7.102 1.00 91.25 115 ALA A N 1
ATOM 851 C CA . ALA A 1 115 ? -6.135 5.788 6.349 1.00 91.25 115 ALA A CA 1
ATOM 852 C C . ALA A 1 115 ? -7.353 6.118 7.220 1.00 91.25 115 ALA A C 1
ATOM 854 O O . ALA A 1 115 ? -7.723 5.349 8.111 1.00 91.25 115 ALA A O 1
ATOM 855 N N . SER A 1 116 ? -7.985 7.262 6.956 1.00 89.75 116 SER A N 1
ATOM 856 C CA . SER A 1 116 ? -9.225 7.623 7.637 1.00 89.75 116 SER A CA 1
ATOM 857 C C . SER A 1 116 ? -10.381 6.738 7.167 1.00 89.75 116 SER A C 1
ATOM 859 O O . SER A 1 116 ? -10.336 6.128 6.093 1.00 89.75 116 SER A O 1
ATOM 861 N N . LYS A 1 117 ? -11.443 6.665 7.971 1.00 88.25 117 LYS A N 1
ATOM 862 C CA . LYS A 1 117 ? -12.618 5.860 7.629 1.00 88.25 117 LYS A CA 1
ATOM 863 C C . LYS A 1 117 ? -13.292 6.362 6.350 1.00 88.25 117 LYS A C 1
ATOM 865 O O . LYS A 1 117 ? -13.692 5.554 5.524 1.00 88.25 117 LYS A O 1
ATOM 870 N N . GLU A 1 118 ? -13.345 7.676 6.160 1.00 89.88 118 GLU A N 1
ATOM 871 C CA . GLU A 1 118 ? -13.934 8.325 4.986 1.00 89.88 118 GLU A CA 1
ATOM 872 C C . GLU A 1 118 ? -13.214 7.901 3.703 1.00 89.88 118 GLU A C 1
ATOM 874 O O . GLU A 1 118 ? -13.856 7.587 2.704 1.00 89.88 118 GLU A O 1
ATOM 879 N N . VAL A 1 119 ? -11.880 7.829 3.751 1.00 90.00 119 VAL A N 1
ATOM 880 C CA . VAL A 1 119 ? -11.075 7.337 2.630 1.00 90.00 119 VAL A CA 1
ATOM 881 C C . VAL A 1 119 ? -11.423 5.884 2.336 1.00 90.00 119 VAL A C 1
ATOM 883 O O . VAL A 1 119 ? -11.698 5.556 1.188 1.00 90.00 119 VAL A O 1
ATOM 886 N N . ILE A 1 120 ? -11.452 5.024 3.358 1.00 89.88 120 ILE A N 1
ATOM 887 C CA . ILE A 1 120 ? -11.749 3.591 3.212 1.00 89.88 120 ILE A CA 1
ATOM 888 C C . ILE A 1 120 ? -13.161 3.353 2.657 1.00 89.88 120 ILE A C 1
ATOM 890 O O . ILE A 1 120 ? -13.352 2.461 1.831 1.00 89.88 120 ILE A O 1
ATOM 894 N N . ASP A 1 121 ? -14.141 4.137 3.100 1.00 89.25 121 ASP A N 1
ATOM 895 C CA . ASP A 1 121 ? -15.530 4.026 2.654 1.00 89.25 121 ASP A CA 1
ATOM 896 C C . ASP A 1 121 ? -15.722 4.521 1.206 1.00 89.25 121 ASP A C 1
ATOM 898 O O . ASP A 1 121 ? -16.678 4.106 0.552 1.00 89.25 121 ASP A O 1
ATOM 902 N N . SER A 1 122 ? -14.796 5.343 0.690 1.00 90.25 122 SER A N 1
ATOM 903 C CA . SER A 1 122 ? -14.785 5.858 -0.691 1.00 90.25 122 SER A CA 1
ATOM 904 C C . SER A 1 122 ? -14.089 4.962 -1.730 1.00 90.25 122 SER A C 1
ATOM 906 O O . SER A 1 122 ? -14.095 5.305 -2.914 1.00 90.25 122 SER A O 1
ATOM 908 N N . LEU A 1 123 ? -13.468 3.855 -1.297 1.00 86.38 123 LEU A N 1
ATOM 909 C CA . LEU A 1 123 ? -12.720 2.922 -2.159 1.00 86.38 123 LEU A CA 1
ATOM 910 C C . LEU A 1 123 ? -13.603 2.029 -3.035 1.00 86.38 123 LEU A C 1
ATOM 912 O O . LEU A 1 123 ? -14.695 1.613 -2.577 1.00 86.38 123 LEU A O 1
#

Sequence (123 aa):
MKKFMFVVFLSFATVVTTNSCSNVISSISKAVLTKIGNSLIGNVGDMLQNSGVGNLASRLNLDSKVGSIIKNPILAIAFKGLIANKYQIPLNKIESAYSSFSTLKSVATFIGNNASKEVIDSL